Protein AF-A0A5C8LJX2-F1 (afdb_monomer_lite)

Structure (mmCIF, N/CA/C/O backbone):
data_AF-A0A5C8LJX2-F1
#
_entry.id   AF-A0A5C8LJX2-F1
#
loop_
_atom_site.group_PDB
_atom_site.id
_atom_site.type_symbol
_atom_site.label_atom_id
_atom_site.label_alt_id
_atom_site.label_comp_id
_atom_site.label_asym_id
_atom_site.label_entity_id
_atom_site.label_seq_id
_atom_site.pdbx_PDB_ins_code
_atom_site.Cartn_x
_atom_site.Cartn_y
_atom_site.Cartn_z
_atom_site.occupancy
_atom_site.B_iso_or_equiv
_atom_site.auth_seq_id
_atom_site.auth_comp_id
_atom_site.auth_asym_id
_atom_site.auth_atom_id
_atom_site.pdbx_PDB_model_num
ATOM 1 N N . MET A 1 1 ? -39.043 -35.464 6.281 1.00 43.41 1 MET A N 1
ATOM 2 C CA . MET A 1 1 ? -37.587 -35.560 6.505 1.00 43.41 1 MET A CA 1
ATOM 3 C C . MET A 1 1 ? -37.072 -34.162 6.785 1.00 43.41 1 MET A C 1
ATOM 5 O O . MET A 1 1 ? -37.193 -33.304 5.923 1.00 43.41 1 MET A O 1
ATOM 9 N N . LYS A 1 2 ? -36.644 -33.910 8.026 1.00 38.06 2 LYS A N 1
ATOM 10 C CA . LYS A 1 2 ? -35.976 -32.671 8.433 1.00 38.06 2 LYS A CA 1
ATOM 11 C C . LYS A 1 2 ? -34.498 -32.841 8.086 1.00 38.06 2 LYS A C 1
ATOM 13 O O . LYS A 1 2 ? -33.868 -33.712 8.671 1.00 38.06 2 LYS A O 1
ATOM 18 N N . ASN A 1 3 ? -33.984 -32.052 7.150 1.00 35.69 3 ASN A N 1
ATOM 19 C CA . ASN A 1 3 ? -32.544 -31.884 6.985 1.00 35.69 3 ASN A CA 1
ATOM 20 C C . ASN A 1 3 ? -32.163 -30.598 7.708 1.00 35.69 3 ASN A C 1
ATOM 22 O O . ASN A 1 3 ? -32.270 -29.503 7.162 1.00 35.69 3 ASN A O 1
ATOM 26 N N . THR A 1 4 ? -31.797 -30.753 8.974 1.00 37.62 4 THR A N 1
ATOM 27 C CA . THR A 1 4 ? -31.031 -29.762 9.719 1.00 37.62 4 THR A CA 1
ATOM 28 C C . THR A 1 4 ? -29.612 -29.838 9.170 1.00 37.62 4 THR A C 1
ATOM 30 O O . THR A 1 4 ? -28.923 -30.831 9.377 1.00 37.62 4 THR A O 1
ATOM 33 N N . VAL A 1 5 ? -29.210 -28.834 8.395 1.00 41.97 5 VAL A N 1
ATOM 34 C CA . VAL A 1 5 ? -27.795 -28.597 8.116 1.00 41.97 5 VAL A CA 1
ATOM 35 C C . VAL A 1 5 ? -27.265 -27.903 9.363 1.00 41.97 5 VAL A C 1
ATOM 37 O O . VAL A 1 5 ? -27.574 -26.736 9.603 1.00 41.97 5 VAL A O 1
ATOM 40 N N . GLU A 1 6 ? -26.574 -28.666 10.205 1.00 39.50 6 GLU A N 1
ATOM 41 C CA . GLU A 1 6 ? -25.723 -28.125 11.259 1.00 39.50 6 GLU A CA 1
ATOM 42 C C . GLU A 1 6 ? -24.642 -27.302 10.562 1.00 39.50 6 GLU A C 1
ATOM 44 O O . GLU A 1 6 ? -23.756 -27.823 9.889 1.00 39.50 6 GLU A O 1
ATOM 49 N N . ASN A 1 7 ? -24.816 -25.986 10.615 1.00 39.66 7 ASN A N 1
ATOM 50 C CA . ASN A 1 7 ? -23.797 -25.045 10.209 1.00 39.66 7 ASN A CA 1
ATOM 51 C C . ASN A 1 7 ? -22.791 -25.037 11.362 1.00 39.66 7 ASN A C 1
ATOM 53 O O . ASN A 1 7 ? -23.068 -24.432 12.400 1.00 39.66 7 ASN A O 1
ATOM 57 N N . ASP A 1 8 ? -21.696 -25.784 11.206 1.00 37.84 8 ASP A N 1
ATOM 58 C CA . ASP A 1 8 ? -20.541 -25.759 12.103 1.00 37.84 8 ASP A CA 1
ATOM 59 C C . ASP A 1 8 ? -19.994 -24.330 12.130 1.00 37.84 8 ASP A C 1
ATOM 61 O O . ASP A 1 8 ? -19.171 -23.908 11.316 1.00 37.84 8 ASP A O 1
ATOM 65 N N . GLY A 1 9 ? -20.528 -23.548 13.064 1.00 39.25 9 GLY A N 1
ATOM 66 C CA . GLY A 1 9 ? -19.961 -22.281 13.457 1.00 39.25 9 GLY A CA 1
ATOM 67 C C . GLY A 1 9 ? -18.606 -22.574 14.071 1.00 39.25 9 GLY A C 1
ATOM 68 O O . GLY A 1 9 ? -18.526 -22.983 15.228 1.00 39.25 9 GLY A O 1
ATOM 69 N N . TYR A 1 10 ? -17.543 -22.338 13.307 1.00 34.84 10 TYR A N 1
ATOM 70 C CA . TYR A 1 10 ? -16.248 -22.021 13.885 1.00 34.84 10 TYR A CA 1
ATOM 71 C C . TYR A 1 10 ? -16.437 -20.751 14.716 1.00 34.84 10 TYR A C 1
ATOM 73 O O . TYR A 1 10 ? -16.289 -19.632 14.233 1.00 34.84 10 TYR A O 1
ATOM 81 N N . VAL A 1 11 ? -16.832 -20.930 15.974 1.00 41.94 11 VAL A N 1
ATOM 82 C CA . VAL A 1 11 ? -16.676 -19.913 17.002 1.00 41.94 11 VAL A CA 1
ATOM 83 C C . VAL A 1 11 ? -15.179 -19.881 17.265 1.00 41.94 11 VAL A C 1
ATOM 85 O O . VAL A 1 11 ? -14.668 -20.603 18.116 1.00 41.94 11 VAL A O 1
ATOM 88 N N . THR A 1 12 ? -14.449 -19.116 16.459 1.00 54.31 12 THR A N 1
ATOM 89 C CA . THR A 1 12 ? -13.116 -18.676 16.853 1.00 54.31 12 THR A CA 1
ATOM 90 C C . THR A 1 12 ? -13.300 -17.928 18.161 1.00 54.31 12 THR A C 1
ATOM 92 O O . THR A 1 12 ? -14.034 -16.936 18.199 1.00 54.31 12 THR A O 1
ATOM 95 N N . GLU A 1 13 ? -12.723 -18.453 19.242 1.00 63.69 13 GLU A N 1
ATOM 96 C CA . GLU A 1 13 ? -12.721 -17.762 20.525 1.00 63.69 13 GLU A CA 1
ATOM 97 C C . GLU A 1 13 ? -12.220 -16.325 20.308 1.00 63.69 13 GLU A C 1
ATOM 99 O O . GLU A 1 13 ? -11.267 -16.117 19.548 1.00 63.69 13 GLU A O 1
ATOM 104 N N . PRO A 1 14 ? -12.888 -15.316 20.894 1.00 75.38 14 PRO A N 1
ATOM 105 C CA . PRO A 1 14 ? -12.452 -13.938 20.747 1.00 75.38 14 PRO A CA 1
ATOM 106 C C . PRO A 1 14 ? -11.034 -13.803 21.306 1.00 75.38 14 PRO A C 1
ATOM 108 O O . PRO A 1 14 ? -10.773 -14.237 22.429 1.00 75.38 14 PRO A O 1
ATOM 111 N N . MET A 1 15 ? -10.135 -13.198 20.523 1.00 84.19 15 MET A N 1
ATOM 112 C CA . MET A 1 15 ? -8.753 -12.959 20.945 1.00 84.19 15 MET A CA 1
ATOM 113 C C . MET A 1 15 ? -8.719 -12.229 22.290 1.00 84.19 15 MET A C 1
ATOM 115 O O . MET A 1 15 ? -9.439 -11.246 22.495 1.00 84.19 15 MET A O 1
ATOM 119 N N . ASN A 1 16 ? -7.859 -12.688 23.197 1.00 87.56 16 ASN A N 1
ATOM 120 C CA . ASN A 1 16 ? -7.591 -11.989 24.450 1.00 87.56 16 ASN A CA 1
ATOM 121 C C . ASN A 1 16 ? -6.659 -10.781 24.228 1.00 87.56 16 ASN A C 1
ATOM 123 O O . ASN A 1 16 ? -6.060 -10.618 23.164 1.00 87.56 16 ASN A O 1
ATOM 127 N N . SER A 1 17 ? -6.506 -9.920 25.239 1.00 86.06 17 SER A N 1
ATOM 128 C CA . SER A 1 17 ? -5.712 -8.685 25.122 1.00 86.06 17 SER A CA 1
ATOM 129 C C . SER A 1 17 ? -4.243 -8.931 24.751 1.00 86.06 17 SER A C 1
ATOM 131 O O . SER A 1 17 ? -3.653 -8.152 24.000 1.00 86.06 17 SER A O 1
ATOM 133 N N . GLY A 1 18 ? -3.649 -10.037 25.212 1.00 89.75 18 GLY A N 1
ATOM 134 C CA . GLY A 1 18 ? -2.286 -10.427 24.852 1.00 89.75 18 GLY A CA 1
ATOM 135 C C . GLY A 1 18 ? -2.152 -10.849 23.387 1.00 89.75 18 GLY A C 1
ATOM 136 O O . GLY A 1 18 ? -1.165 -10.503 22.737 1.00 89.75 18 GLY A O 1
ATOM 137 N N . GLU A 1 19 ? -3.146 -11.557 22.855 1.00 92.06 19 GLU A N 1
ATOM 138 C CA . GLU A 1 19 ? -3.205 -11.963 21.444 1.00 92.06 19 GLU A CA 1
ATOM 139 C C . GLU A 1 19 ? -3.416 -10.756 20.528 1.00 92.06 19 GLU A C 1
ATOM 141 O O . GLU A 1 19 ? -2.682 -10.598 19.551 1.00 92.06 19 GLU A O 1
ATOM 146 N N . TRP A 1 20 ? -4.325 -9.846 20.894 1.00 92.50 20 TRP A N 1
ATOM 147 C CA . TRP A 1 20 ? -4.530 -8.591 20.169 1.00 92.50 20 TRP A CA 1
ATOM 148 C C . TRP A 1 20 ? -3.273 -7.728 20.131 1.00 92.50 20 TRP A C 1
ATOM 150 O O . TRP A 1 20 ? -2.908 -7.214 19.073 1.00 92.50 20 TRP A O 1
ATOM 160 N N . LEU A 1 21 ? -2.570 -7.608 21.260 1.00 91.88 21 LEU A N 1
ATOM 161 C CA . LEU A 1 21 ? -1.312 -6.874 21.318 1.00 91.88 21 LEU A CA 1
ATOM 162 C C . LEU A 1 21 ? -0.265 -7.479 20.374 1.00 91.88 21 LEU A C 1
ATOM 164 O O . LEU A 1 21 ? 0.432 -6.746 19.676 1.00 91.88 21 LEU A O 1
ATOM 168 N N . GLN A 1 22 ? -0.131 -8.806 20.327 1.00 93.56 22 GLN A N 1
ATOM 169 C CA . GLN A 1 22 ? 0.802 -9.459 19.402 1.00 93.56 22 GLN A CA 1
ATOM 170 C C . GLN A 1 22 ? 0.402 -9.250 17.939 1.00 93.56 22 GLN A C 1
ATOM 172 O O . GLN A 1 22 ? 1.269 -8.990 17.103 1.00 93.56 22 GLN A O 1
ATOM 177 N N . PHE A 1 23 ? -0.894 -9.334 17.642 1.00 93.56 23 PHE A N 1
ATOM 178 C CA . PHE A 1 23 ? -1.439 -9.148 16.304 1.00 93.56 23 PHE A CA 1
ATOM 179 C C . PHE A 1 23 ? -1.214 -7.724 15.778 1.00 93.56 23 PHE A C 1
ATOM 181 O O . PHE A 1 23 ? -0.631 -7.558 14.708 1.00 93.56 23 PHE A O 1
ATOM 188 N N . VAL A 1 24 ? -1.576 -6.692 16.548 1.00 93.19 24 VAL A N 1
ATOM 189 C CA . VAL A 1 24 ? -1.376 -5.292 16.133 1.00 93.19 24 VAL A CA 1
ATOM 190 C C . VAL A 1 24 ? 0.111 -4.960 16.006 1.00 93.19 24 VAL A C 1
ATOM 192 O O . VAL A 1 24 ? 0.516 -4.412 14.988 1.00 93.19 24 VAL A O 1
ATOM 195 N N . ASN A 1 25 ? 0.961 -5.405 16.941 1.00 93.81 25 ASN A N 1
ATOM 196 C CA . ASN A 1 25 ? 2.417 -5.229 16.820 1.00 93.81 25 ASN A CA 1
ATOM 197 C C . ASN A 1 25 ? 2.998 -5.879 15.555 1.00 93.81 25 ASN A C 1
ATOM 199 O O . ASN A 1 25 ? 4.014 -5.426 15.021 1.00 93.81 25 ASN A O 1
ATOM 203 N N . ARG A 1 26 ? 2.420 -6.999 15.108 1.00 94.44 26 ARG A N 1
ATOM 204 C CA . ARG A 1 26 ? 2.817 -7.637 13.853 1.00 94.44 26 ARG A CA 1
ATOM 205 C C . ARG A 1 26 ? 2.412 -6.766 12.665 1.00 94.44 26 ARG A C 1
ATOM 207 O O . ARG A 1 26 ? 3.270 -6.507 11.825 1.00 94.44 26 ARG A O 1
ATOM 214 N N . LEU A 1 27 ? 1.164 -6.299 12.621 1.00 93.31 27 LEU A N 1
ATOM 215 C CA . LEU A 1 27 ? 0.680 -5.422 11.551 1.00 93.31 27 LEU A CA 1
ATOM 216 C C . LEU A 1 27 ? 1.487 -4.128 11.460 1.00 93.31 27 LEU A C 1
ATOM 218 O O . LEU A 1 27 ? 1.915 -3.769 10.374 1.00 93.31 27 LEU A O 1
ATOM 222 N N . GLU A 1 28 ? 1.809 -3.487 12.583 1.00 93.12 28 GLU A N 1
ATOM 223 C CA . GLU A 1 28 ? 2.640 -2.276 12.592 1.00 93.12 28 GLU A CA 1
ATOM 224 C C . GLU A 1 28 ? 4.042 -2.509 12.012 1.00 93.12 28 GLU A C 1
ATOM 226 O O . GLU A 1 28 ? 4.582 -1.664 11.296 1.00 93.12 28 GLU A O 1
ATOM 231 N N . LYS A 1 29 ? 4.649 -3.669 12.293 1.00 93.88 29 LYS A N 1
ATOM 232 C CA . LYS A 1 29 ? 5.953 -4.030 11.719 1.00 93.88 29 LYS A CA 1
ATOM 233 C C . LYS A 1 29 ? 5.865 -4.280 10.220 1.00 93.88 29 LYS A C 1
ATOM 235 O O . LYS A 1 29 ? 6.750 -3.841 9.489 1.00 93.88 29 LYS A O 1
ATOM 240 N N . GLU A 1 30 ? 4.833 -4.992 9.776 1.00 93.19 30 GLU A N 1
ATOM 241 C CA . GLU A 1 30 ? 4.590 -5.236 8.353 1.00 93.19 30 GLU A CA 1
ATOM 242 C C . GLU A 1 30 ? 4.317 -3.923 7.612 1.00 93.19 30 GLU A C 1
ATOM 244 O O . GLU A 1 30 ? 4.958 -3.660 6.598 1.00 93.19 30 GLU A O 1
ATOM 249 N N . HIS A 1 31 ? 3.478 -3.054 8.175 1.00 93.50 31 HIS A N 1
ATOM 250 C CA . HIS A 1 31 ? 3.214 -1.708 7.679 1.00 93.50 31 HIS A CA 1
ATOM 251 C C . HIS A 1 31 ? 4.506 -0.902 7.524 1.00 93.50 31 HIS A C 1
ATOM 253 O O . HIS A 1 31 ? 4.795 -0.368 6.454 1.00 93.50 31 HIS A O 1
ATOM 259 N N . ALA A 1 32 ? 5.327 -0.831 8.578 1.00 92.00 32 ALA A N 1
ATOM 260 C CA . ALA A 1 32 ? 6.581 -0.083 8.550 1.00 92.00 32 ALA A CA 1
ATOM 261 C C . ALA A 1 32 ? 7.549 -0.620 7.485 1.00 92.00 32 ALA A C 1
ATOM 263 O O . ALA A 1 32 ? 8.195 0.161 6.782 1.00 92.00 32 ALA A O 1
ATOM 264 N N . PHE A 1 33 ? 7.629 -1.946 7.341 1.00 93.75 33 PHE A N 1
ATOM 265 C CA . PHE A 1 33 ? 8.432 -2.595 6.309 1.00 93.75 33 PHE A CA 1
ATOM 266 C C . PHE A 1 33 ? 7.923 -2.255 4.899 1.00 93.75 33 PHE A C 1
ATOM 268 O O . PHE A 1 33 ? 8.699 -1.787 4.064 1.00 93.75 33 PHE A O 1
ATOM 275 N N . LEU A 1 34 ? 6.619 -2.394 4.650 1.00 92.94 34 LEU A N 1
ATOM 276 C CA . LEU A 1 34 ? 6.000 -2.091 3.357 1.00 92.94 34 LEU A CA 1
ATOM 277 C C . LEU A 1 34 ? 6.114 -0.604 2.990 1.00 92.94 34 LEU A C 1
ATOM 279 O O . LEU A 1 34 ? 6.384 -0.265 1.836 1.00 92.94 34 LEU A O 1
ATOM 283 N N . ALA A 1 35 ? 5.958 0.299 3.959 1.00 90.94 35 ALA A N 1
ATOM 284 C CA . ALA A 1 35 ? 6.146 1.733 3.760 1.00 90.94 35 ALA A CA 1
ATOM 285 C C . ALA A 1 35 ? 7.611 2.075 3.435 1.00 90.94 35 ALA A C 1
ATOM 287 O O . ALA A 1 35 ? 7.888 2.940 2.596 1.00 90.94 35 ALA A O 1
ATOM 288 N N . GLN A 1 36 ? 8.567 1.377 4.057 1.00 92.62 36 GLN A N 1
ATOM 289 C CA . GLN A 1 36 ? 9.985 1.527 3.747 1.00 92.62 36 GLN A CA 1
ATOM 290 C C . GLN A 1 36 ? 10.304 1.056 2.321 1.00 92.62 36 GLN A C 1
ATOM 292 O O . GLN A 1 36 ? 10.990 1.778 1.594 1.00 92.62 36 GLN A O 1
ATOM 297 N N . GLU A 1 37 ? 9.807 -0.110 1.903 1.00 91.19 37 GLU A N 1
ATOM 298 C CA . GLU A 1 37 ? 9.983 -0.611 0.532 1.00 91.19 37 GLU A CA 1
ATOM 299 C C . GLU A 1 37 ? 9.338 0.318 -0.505 1.00 91.19 37 GLU A C 1
ATOM 301 O O . GLU A 1 37 ? 9.959 0.645 -1.519 1.00 91.19 37 GLU A O 1
ATOM 306 N N . LEU A 1 38 ? 8.145 0.848 -0.218 1.00 90.69 38 LEU A N 1
ATOM 307 C CA . LEU A 1 38 ? 7.490 1.855 -1.055 1.00 90.69 38 LEU A CA 1
ATOM 308 C C . LEU A 1 38 ? 8.379 3.090 -1.261 1.00 90.69 38 LEU A C 1
ATOM 310 O O . LEU A 1 38 ? 8.542 3.568 -2.387 1.00 90.69 38 LEU A O 1
ATOM 314 N N . ASN A 1 39 ? 8.995 3.590 -0.188 1.00 87.88 39 ASN A N 1
ATOM 315 C CA . ASN A 1 39 ? 9.902 4.734 -0.261 1.00 87.88 39 ASN A CA 1
ATOM 316 C C . ASN A 1 39 ? 11.184 4.415 -1.050 1.00 87.88 39 ASN A C 1
ATOM 318 O O . ASN A 1 39 ? 11.700 5.271 -1.776 1.00 87.88 39 ASN A O 1
ATOM 322 N N . GLN A 1 40 ? 11.689 3.182 -0.955 1.00 88.88 40 GLN A N 1
ATOM 323 C CA . GLN A 1 40 ? 12.810 2.730 -1.779 1.00 88.88 40 GLN A CA 1
ATOM 324 C C . GLN A 1 40 ? 12.434 2.748 -3.261 1.00 88.88 40 GLN A C 1
ATOM 326 O O . GLN A 1 40 ? 13.172 3.340 -4.048 1.00 88.88 40 GLN A O 1
ATOM 331 N N . PHE A 1 41 ? 11.267 2.214 -3.641 1.00 87.44 41 PHE A N 1
ATOM 332 C CA . PHE A 1 41 ? 10.799 2.274 -5.030 1.00 87.44 41 PHE A CA 1
ATOM 333 C C . PHE A 1 41 ? 10.665 3.701 -5.535 1.00 87.44 41 PHE A C 1
ATOM 335 O O . PHE A 1 41 ? 11.148 4.019 -6.622 1.00 87.44 41 PHE A O 1
ATOM 342 N N . TYR A 1 42 ? 10.053 4.577 -4.740 1.00 84.56 42 TYR A N 1
ATOM 343 C CA . TYR A 1 42 ? 9.897 5.976 -5.111 1.00 84.56 42 TYR A CA 1
ATOM 344 C C . TYR A 1 42 ? 11.258 6.655 -5.309 1.00 84.56 42 TYR A C 1
ATOM 346 O O . TYR A 1 42 ? 11.472 7.338 -6.309 1.00 84.56 42 TYR A O 1
ATOM 354 N N . THR A 1 43 ? 12.212 6.406 -4.410 1.00 84.38 43 THR A N 1
ATOM 355 C CA . THR A 1 43 ? 13.575 6.940 -4.523 1.00 84.38 43 THR A CA 1
ATOM 356 C C . THR A 1 43 ? 14.276 6.414 -5.776 1.00 84.38 43 THR A C 1
ATOM 358 O O . THR A 1 43 ? 14.837 7.211 -6.523 1.00 84.38 43 THR A O 1
ATOM 361 N N . THR A 1 44 ? 14.196 5.109 -6.058 1.00 83.12 44 THR A N 1
ATOM 362 C CA . THR A 1 44 ? 14.761 4.501 -7.275 1.00 83.12 44 THR A CA 1
ATOM 363 C C . THR A 1 44 ? 14.153 5.094 -8.544 1.00 83.12 44 THR A C 1
ATOM 365 O O . THR A 1 44 ? 14.874 5.385 -9.492 1.00 83.12 44 THR A O 1
ATOM 368 N N . LEU A 1 45 ? 12.841 5.334 -8.573 1.00 81.19 45 LEU A N 1
ATOM 369 C CA . LEU A 1 45 ? 12.189 5.987 -9.709 1.00 81.19 45 LEU A CA 1
ATOM 370 C C . LEU A 1 45 ? 12.659 7.430 -9.900 1.00 81.19 45 LEU A C 1
ATOM 372 O O . LEU A 1 45 ? 12.834 7.877 -11.034 1.00 81.19 45 LEU A O 1
ATOM 376 N N . GLN A 1 46 ? 12.856 8.166 -8.806 1.00 77.44 46 GLN A N 1
ATOM 377 C CA . GLN A 1 46 ? 13.274 9.565 -8.858 1.00 77.44 46 GLN A CA 1
ATOM 378 C C . GLN A 1 46 ? 14.737 9.727 -9.260 1.00 77.44 46 GLN A C 1
ATOM 380 O O . GLN A 1 46 ? 15.036 10.585 -10.087 1.00 77.44 46 GLN A O 1
ATOM 385 N N . THR A 1 47 ? 15.648 8.897 -8.746 1.00 73.00 47 THR A N 1
ATOM 386 C CA . THR A 1 47 ? 17.056 8.916 -9.183 1.00 73.00 47 THR A CA 1
ATOM 387 C C . THR A 1 47 ? 17.171 8.599 -10.664 1.00 73.00 47 THR A C 1
ATOM 389 O O . THR A 1 47 ? 17.963 9.207 -11.384 1.00 73.00 47 THR A O 1
ATOM 392 N N . ALA A 1 48 ? 16.333 7.685 -11.132 1.00 67.62 48 ALA A N 1
ATOM 393 C CA . ALA A 1 48 ? 16.356 7.242 -12.500 1.00 67.62 48 ALA A CA 1
ATOM 394 C C . ALA A 1 48 ? 15.666 8.270 -13.442 1.00 67.62 48 ALA A C 1
ATOM 396 O O . ALA A 1 48 ? 16.078 8.413 -14.591 1.00 67.62 48 ALA A O 1
ATOM 397 N N . ASN A 1 49 ? 14.664 9.040 -12.990 1.00 64.19 49 ASN A N 1
ATOM 398 C CA . ASN A 1 49 ? 14.044 10.133 -13.769 1.00 64.19 49 ASN A CA 1
ATOM 399 C C . ASN A 1 49 ? 14.798 11.478 -13.693 1.00 64.19 49 ASN A C 1
ATOM 401 O O . ASN A 1 49 ? 14.692 12.290 -14.611 1.00 64.19 49 ASN A O 1
ATOM 405 N N . GLY A 1 50 ? 15.510 11.743 -12.593 1.00 52.03 50 GLY A N 1
ATOM 406 C CA . GLY A 1 50 ? 16.139 13.032 -12.281 1.00 52.03 50 GLY A CA 1
ATOM 407 C C . GLY A 1 50 ? 17.507 13.254 -12.922 1.00 52.03 50 GLY A C 1
ATOM 408 O O . GLY A 1 50 ? 17.996 14.385 -12.959 1.00 52.03 50 GLY A O 1
ATOM 409 N N . ASN A 1 51 ? 18.119 12.210 -13.474 1.00 46.06 51 ASN A N 1
ATOM 410 C CA . ASN A 1 51 ? 19.350 12.367 -14.218 1.00 46.06 51 ASN A CA 1
ATOM 411 C C . ASN A 1 51 ? 19.054 12.702 -15.688 1.00 46.06 51 ASN A C 1
ATOM 413 O O . ASN A 1 51 ? 18.669 11.848 -16.482 1.00 46.06 51 ASN A O 1
ATOM 417 N N . ASN A 1 52 ? 19.421 13.919 -16.095 1.00 48.78 52 ASN A N 1
ATOM 418 C CA . ASN A 1 52 ? 19.813 14.254 -17.474 1.00 48.78 52 ASN A CA 1
ATOM 419 C C . ASN A 1 52 ? 21.052 13.443 -17.948 1.00 48.78 52 ASN A C 1
ATOM 421 O O . ASN A 1 52 ? 21.812 13.906 -18.798 1.00 48.78 52 ASN A O 1
ATOM 425 N N . SER A 1 53 ? 21.327 12.271 -17.365 1.00 43.62 53 SER A N 1
ATOM 426 C CA . SER A 1 53 ? 22.514 11.482 -17.656 1.00 43.62 53 SER A CA 1
ATOM 427 C C . SER A 1 53 ? 22.319 10.719 -18.948 1.00 43.62 53 SER A C 1
ATOM 429 O O . SER A 1 53 ? 21.310 10.052 -19.159 1.00 43.62 53 SER A O 1
ATOM 431 N N . GLN A 1 54 ? 23.358 10.777 -19.761 1.00 47.31 54 GLN A N 1
ATOM 432 C CA . GLN A 1 54 ? 23.575 10.120 -21.042 1.00 47.31 54 GLN A CA 1
ATOM 433 C C . GLN A 1 54 ? 23.601 8.573 -20.965 1.00 47.31 54 GLN A C 1
ATOM 435 O O . GLN A 1 54 ? 24.228 7.939 -21.805 1.00 47.31 54 GLN A O 1
ATOM 440 N N . ASP A 1 55 ? 22.941 7.967 -19.974 1.00 58.50 55 ASP A N 1
ATOM 441 C CA . ASP A 1 55 ? 22.935 6.527 -19.697 1.00 58.50 55 ASP A CA 1
ATOM 442 C C . ASP A 1 55 ? 21.496 5.980 -19.685 1.00 58.50 55 ASP A C 1
ATOM 444 O O . ASP A 1 55 ? 20.996 5.423 -18.708 1.00 58.50 55 ASP A O 1
ATOM 448 N N . GLU A 1 56 ? 20.784 6.209 -20.794 1.00 56.53 56 GLU A N 1
ATOM 449 C CA . GLU A 1 56 ? 19.399 5.755 -21.007 1.00 56.53 56 GLU A CA 1
ATOM 450 C C . GLU A 1 56 ? 19.261 4.222 -20.939 1.00 56.53 56 GLU A C 1
ATOM 452 O O . GLU A 1 56 ? 18.189 3.709 -20.609 1.00 56.53 56 GLU A O 1
ATOM 457 N N . ASN A 1 57 ? 20.354 3.490 -21.176 1.00 64.75 57 ASN A N 1
ATOM 458 C CA . ASN A 1 57 ? 20.400 2.034 -21.052 1.00 64.75 57 ASN A CA 1
ATOM 459 C C . ASN A 1 57 ? 20.275 1.569 -19.595 1.00 64.75 57 ASN A C 1
ATOM 461 O O . ASN A 1 57 ? 19.681 0.522 -19.343 1.00 64.75 57 ASN A O 1
ATOM 465 N N . GLY A 1 58 ? 20.741 2.371 -18.630 1.00 71.56 58 GLY A N 1
ATOM 466 C CA . GLY A 1 58 ? 20.683 2.017 -17.211 1.00 71.56 58 GLY A CA 1
ATOM 467 C C . GLY A 1 58 ? 19.255 1.781 -16.708 1.00 71.56 58 GLY A C 1
ATOM 468 O O . GLY A 1 58 ? 19.023 0.883 -15.905 1.00 71.56 58 GLY A O 1
ATOM 469 N N . TRP A 1 59 ? 18.273 2.522 -17.228 1.00 75.56 59 TRP A N 1
ATOM 470 C CA . TRP A 1 59 ? 16.859 2.344 -16.873 1.00 75.56 59 TRP A CA 1
ATOM 471 C C . TRP A 1 59 ? 16.263 1.064 -17.454 1.00 75.56 59 TRP A C 1
ATOM 473 O O . TRP A 1 59 ? 15.555 0.333 -16.761 1.00 75.56 59 TRP A O 1
ATOM 483 N N . ILE A 1 60 ? 16.556 0.791 -18.728 1.00 79.94 60 ILE A N 1
ATOM 484 C CA . ILE A 1 60 ? 16.097 -0.416 -19.424 1.00 79.94 60 ILE A CA 1
ATOM 485 C C . ILE A 1 60 ? 16.638 -1.660 -18.710 1.00 79.94 60 ILE A C 1
ATOM 487 O O . ILE A 1 60 ? 15.893 -2.614 -18.482 1.00 79.94 60 ILE A O 1
ATOM 491 N N . ASP A 1 61 ? 17.898 -1.622 -18.276 1.00 81.56 61 ASP A N 1
ATOM 492 C CA . ASP A 1 61 ? 18.527 -2.722 -17.543 1.00 81.56 61 ASP A CA 1
ATOM 493 C C . ASP A 1 61 ? 17.986 -2.881 -16.105 1.00 81.56 61 ASP A C 1
ATOM 495 O O . ASP A 1 61 ? 18.018 -3.981 -15.548 1.00 81.56 61 ASP A O 1
ATOM 499 N N . MET A 1 62 ? 17.423 -1.823 -15.507 1.00 82.38 62 MET A N 1
ATOM 500 C CA . MET A 1 62 ? 16.797 -1.869 -14.177 1.00 82.38 62 MET A CA 1
ATOM 501 C C . MET A 1 62 ? 15.370 -2.434 -14.181 1.00 82.38 62 MET A C 1
ATOM 503 O O . MET A 1 62 ? 14.928 -2.959 -13.154 1.00 82.38 62 MET A O 1
ATOM 507 N N . ILE A 1 63 ? 14.651 -2.381 -15.309 1.00 84.56 63 ILE A N 1
ATOM 508 C CA . ILE A 1 63 ? 13.244 -2.814 -15.405 1.00 84.56 63 ILE A CA 1
ATOM 509 C C . ILE A 1 63 ? 13.015 -4.246 -14.887 1.00 84.56 63 ILE A C 1
ATOM 511 O O . ILE A 1 63 ? 12.127 -4.427 -14.049 1.00 84.56 63 ILE A O 1
ATOM 515 N N . PRO A 1 64 ? 13.790 -5.274 -15.294 1.00 85.00 64 PRO A N 1
ATOM 516 C CA . PRO A 1 64 ? 13.562 -6.639 -14.819 1.00 85.00 64 PRO A CA 1
ATOM 517 C C . PRO A 1 64 ? 13.771 -6.790 -13.308 1.00 85.00 64 PRO A C 1
ATOM 519 O O . PRO A 1 64 ? 13.074 -7.566 -12.651 1.00 85.00 64 PRO A O 1
ATOM 522 N N . ALA A 1 65 ? 14.731 -6.055 -12.739 1.00 85.88 65 ALA A N 1
ATOM 523 C CA . ALA A 1 65 ? 14.963 -6.050 -11.300 1.00 85.88 65 ALA A CA 1
ATOM 524 C C . ALA A 1 65 ? 13.789 -5.393 -10.565 1.00 85.88 65 ALA A C 1
ATOM 526 O O . ALA A 1 65 ? 13.243 -5.994 -9.641 1.00 85.88 65 ALA A O 1
ATOM 527 N N . LEU A 1 66 ? 13.350 -4.223 -11.033 1.00 87.56 66 LEU A N 1
ATOM 528 C CA . LEU A 1 66 ? 12.234 -3.486 -10.450 1.00 87.56 66 LEU A CA 1
ATOM 529 C C . LEU A 1 66 ? 10.923 -4.275 -10.532 1.00 87.56 66 LEU A C 1
ATOM 531 O O . LEU A 1 66 ? 10.201 -4.363 -9.545 1.00 87.56 66 LEU A O 1
ATOM 535 N N . ARG A 1 67 ? 10.657 -4.945 -11.658 1.00 89.62 67 ARG A N 1
ATOM 536 C CA . ARG A 1 67 ? 9.500 -5.837 -11.822 1.00 89.62 67 ARG A CA 1
ATOM 537 C C . ARG A 1 67 ? 9.467 -6.942 -10.768 1.00 89.62 67 ARG A C 1
ATOM 539 O O . ARG A 1 67 ? 8.417 -7.186 -10.183 1.00 89.62 67 ARG A O 1
ATOM 546 N N . ARG A 1 68 ? 10.597 -7.614 -10.517 1.00 89.62 68 ARG A N 1
ATOM 547 C CA . ARG A 1 68 ? 10.668 -8.676 -9.496 1.00 89.62 68 ARG A CA 1
ATOM 548 C C . ARG A 1 68 ? 10.366 -8.144 -8.102 1.00 89.62 68 ARG A C 1
ATOM 550 O O . ARG A 1 68 ? 9.647 -8.802 -7.358 1.00 89.62 68 ARG A O 1
ATOM 557 N N . LEU A 1 69 ? 10.894 -6.968 -7.773 1.00 89.88 69 LEU A N 1
ATOM 558 C CA . LEU A 1 69 ? 10.638 -6.343 -6.482 1.00 89.88 69 LEU A CA 1
ATOM 559 C C . LEU A 1 69 ? 9.163 -5.951 -6.337 1.00 89.88 69 L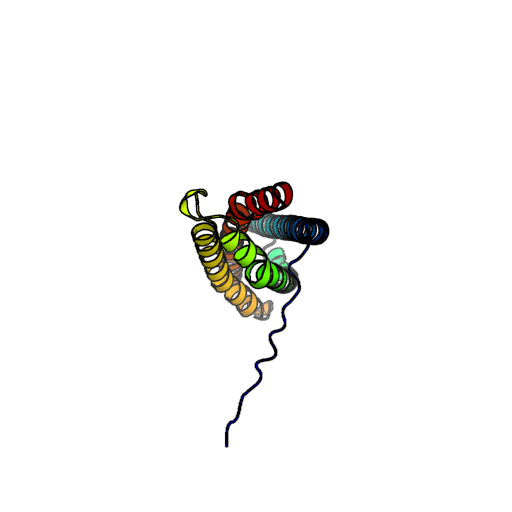EU A C 1
ATOM 561 O O . LEU A 1 69 ? 8.551 -6.291 -5.335 1.00 89.88 69 LEU A O 1
ATOM 565 N N . VAL A 1 70 ? 8.567 -5.332 -7.362 1.00 91.00 70 VAL A N 1
ATOM 566 C CA . VAL A 1 70 ? 7.139 -4.970 -7.358 1.00 91.00 70 VAL A CA 1
ATOM 567 C C . VAL A 1 70 ? 6.251 -6.208 -7.233 1.00 91.00 70 VAL A C 1
ATOM 569 O O . VAL A 1 70 ? 5.298 -6.186 -6.465 1.00 91.00 70 VAL A O 1
ATOM 572 N N . LEU A 1 71 ? 6.573 -7.311 -7.916 1.00 91.31 71 LEU A N 1
ATOM 573 C CA . LEU A 1 71 ? 5.840 -8.573 -7.768 1.00 91.31 71 LEU A CA 1
ATOM 574 C C . LEU A 1 71 ? 5.880 -9.097 -6.326 1.00 91.31 71 LEU A C 1
ATOM 576 O O . LEU A 1 71 ? 4.832 -9.409 -5.763 1.00 91.31 71 LEU A O 1
ATOM 580 N N . GLY A 1 72 ? 7.071 -9.163 -5.721 1.00 91.25 72 GLY A N 1
ATOM 581 C CA . GLY A 1 72 ? 7.224 -9.592 -4.326 1.00 91.25 72 GLY A CA 1
ATOM 582 C C . GLY A 1 72 ? 6.454 -8.692 -3.360 1.00 91.25 72 GLY A C 1
ATOM 583 O O . GLY A 1 72 ? 5.685 -9.181 -2.535 1.00 91.25 72 GLY A O 1
ATOM 584 N N . TYR A 1 73 ? 6.577 -7.383 -3.554 1.00 91.75 73 TYR A N 1
ATOM 585 C CA . TYR A 1 73 ? 5.880 -6.374 -2.773 1.00 91.75 73 TYR A CA 1
ATOM 586 C C . TYR A 1 73 ? 4.352 -6.499 -2.875 1.00 91.75 73 TYR A C 1
ATOM 588 O O . TYR A 1 73 ? 3.661 -6.500 -1.861 1.00 91.75 73 TYR A O 1
ATOM 596 N N . THR A 1 74 ? 3.799 -6.686 -4.082 1.00 90.38 74 THR A N 1
ATOM 597 C CA . THR A 1 74 ? 2.343 -6.857 -4.264 1.00 90.38 74 THR A CA 1
ATOM 598 C C . THR A 1 74 ? 1.796 -8.106 -3.575 1.00 90.38 74 THR A C 1
ATOM 600 O O . THR A 1 74 ? 0.658 -8.092 -3.110 1.00 90.38 74 THR A O 1
ATOM 603 N N . LEU A 1 75 ? 2.598 -9.171 -3.472 1.00 90.94 75 LEU A N 1
ATOM 604 C CA . LEU A 1 75 ? 2.219 -10.378 -2.742 1.00 90.94 75 LEU A CA 1
ATOM 605 C C . LEU A 1 75 ? 2.172 -10.127 -1.229 1.00 90.94 75 LEU A C 1
ATOM 607 O O . LEU A 1 75 ? 1.196 -10.501 -0.583 1.00 90.94 75 LEU A O 1
ATOM 611 N N . GLN A 1 76 ? 3.204 -9.486 -0.674 1.00 92.38 76 GLN A N 1
ATOM 612 C CA . GLN A 1 76 ? 3.269 -9.152 0.754 1.00 92.38 76 GLN A CA 1
ATOM 613 C C . GLN A 1 76 ? 2.162 -8.174 1.152 1.00 92.38 76 GLN A C 1
ATOM 615 O O . GLN A 1 76 ? 1.489 -8.384 2.157 1.00 92.38 76 GLN A O 1
ATOM 620 N N . LEU A 1 77 ? 1.918 -7.158 0.322 1.00 91.62 77 LEU A N 1
ATOM 621 C CA . LEU A 1 77 ? 0.815 -6.225 0.508 1.00 91.62 77 LEU A CA 1
ATOM 622 C C . LEU A 1 77 ? -0.534 -6.955 0.534 1.00 91.62 77 LEU A C 1
ATOM 624 O O . LEU A 1 77 ? -1.344 -6.693 1.409 1.00 91.62 77 LEU A O 1
ATOM 628 N N . GLY A 1 78 ? -0.768 -7.912 -0.370 1.00 90.94 78 GLY A N 1
ATOM 629 C CA . GLY A 1 78 ? -2.005 -8.699 -0.363 1.00 90.94 78 GLY A CA 1
ATOM 630 C C . GLY A 1 78 ? -2.238 -9.457 0.950 1.00 90.94 78 GLY A C 1
ATOM 631 O O . GLY A 1 78 ? -3.359 -9.481 1.445 1.00 90.94 78 GLY A O 1
ATOM 632 N N . GLN A 1 79 ? -1.182 -10.028 1.537 1.00 91.81 79 GLN A N 1
ATOM 633 C CA . GLN A 1 79 ? -1.262 -10.735 2.824 1.00 91.81 79 GLN A CA 1
ATOM 634 C C . GLN A 1 79 ? -1.543 -9.788 3.994 1.00 91.81 79 GLN A C 1
ATOM 636 O O . GLN A 1 79 ? -2.311 -10.130 4.890 1.00 91.81 79 GLN A O 1
ATOM 641 N N . HIS A 1 80 ? -0.925 -8.607 3.983 1.00 93.62 80 HIS A N 1
ATOM 642 C CA . HIS A 1 80 ? -1.153 -7.569 4.985 1.00 93.62 80 HIS A CA 1
ATOM 643 C C . HIS A 1 80 ? -2.627 -7.138 5.007 1.00 93.62 80 HIS A C 1
ATOM 645 O O . HIS A 1 80 ? -3.286 -7.200 6.044 1.00 93.62 80 HIS A O 1
ATOM 651 N N . LEU A 1 81 ? -3.169 -6.839 3.825 1.00 91.81 81 LEU A N 1
ATOM 652 C CA . LEU A 1 81 ? -4.560 -6.426 3.641 1.00 91.81 81 LEU A CA 1
ATOM 653 C C . LEU A 1 81 ? -5.557 -7.499 4.055 1.00 91.81 81 LEU A C 1
ATOM 655 O O . LEU A 1 81 ? -6.571 -7.191 4.669 1.00 91.81 81 LEU A O 1
ATOM 659 N N . GLU A 1 82 ? -5.265 -8.763 3.754 1.00 92.75 82 GLU A N 1
ATOM 660 C CA . GLU A 1 82 ? -6.135 -9.868 4.145 1.00 92.75 82 GLU A CA 1
ATOM 661 C C . GLU A 1 82 ? -6.321 -9.924 5.670 1.00 92.75 82 GLU A C 1
ATOM 663 O O . GLU A 1 82 ? -7.434 -10.121 6.159 1.00 92.75 82 GLU A O 1
ATOM 668 N N . MET A 1 83 ? -5.250 -9.689 6.434 1.00 93.38 83 MET A N 1
ATOM 669 C CA . MET A 1 83 ? -5.331 -9.640 7.895 1.00 93.38 83 MET A CA 1
ATOM 670 C C . MET A 1 83 ? -6.099 -8.416 8.392 1.00 93.38 83 MET A C 1
ATOM 672 O O . MET A 1 83 ? -6.861 -8.520 9.357 1.00 93.38 83 MET A O 1
ATOM 676 N N . GLU A 1 84 ? -5.932 -7.265 7.747 1.00 93.38 84 GLU A N 1
ATOM 677 C CA . GLU A 1 84 ? -6.712 -6.078 8.083 1.00 93.38 84 GLU A CA 1
ATOM 678 C C . GLU A 1 84 ? -8.212 -6.294 7.831 1.00 93.38 84 GLU A C 1
ATOM 680 O O . GLU A 1 84 ? -9.029 -6.075 8.726 1.00 93.38 84 GLU A O 1
ATOM 685 N N . GLU A 1 85 ? -8.576 -6.774 6.640 1.00 91.81 85 GLU A N 1
ATOM 686 C CA . GLU A 1 85 ? -9.961 -6.944 6.192 1.00 91.81 85 GLU A CA 1
ATOM 687 C C . GLU A 1 85 ? -10.709 -8.039 6.955 1.00 91.81 85 GLU A C 1
ATOM 689 O O . GLU A 1 85 ? -11.887 -7.874 7.274 1.00 91.81 85 GLU A O 1
ATOM 694 N N . GLN A 1 86 ? -10.051 -9.162 7.251 1.00 93.12 86 GLN A N 1
ATOM 695 C CA . GLN A 1 86 ? -10.715 -10.310 7.874 1.00 93.12 86 GLN A CA 1
ATOM 696 C C . GLN A 1 86 ? -10.748 -10.233 9.402 1.00 93.12 86 GLN A C 1
ATOM 698 O O . GLN A 1 86 ? -11.618 -10.848 10.020 1.00 93.12 86 GLN A O 1
ATOM 703 N N . ILE A 1 87 ? -9.804 -9.515 10.018 1.00 93.19 87 ILE A N 1
ATOM 704 C CA . ILE A 1 87 ? -9.596 -9.561 11.470 1.00 93.19 87 ILE A CA 1
ATOM 705 C C . ILE A 1 87 ? -9.674 -8.167 12.082 1.00 93.19 87 ILE A C 1
ATOM 707 O O . ILE A 1 87 ? -10.521 -7.928 12.947 1.00 93.19 87 ILE A O 1
ATOM 711 N N . LEU A 1 88 ? -8.800 -7.248 11.658 1.00 93.00 88 LEU A N 1
ATOM 712 C CA . LEU A 1 88 ? -8.642 -5.968 12.347 1.00 93.00 88 LEU A CA 1
ATOM 713 C C . LEU A 1 88 ? -9.875 -5.076 12.194 1.00 93.00 88 LEU A C 1
ATOM 715 O O . LEU A 1 88 ? -10.469 -4.659 13.188 1.00 93.00 88 LEU A O 1
ATOM 719 N N . LEU A 1 89 ? -10.260 -4.784 10.951 1.00 92.44 89 LEU A N 1
ATOM 720 C CA . LEU A 1 89 ? -11.337 -3.849 10.641 1.00 92.44 89 LEU A CA 1
ATOM 721 C C . LEU A 1 89 ? -12.684 -4.316 11.217 1.00 92.44 89 LEU A C 1
ATOM 723 O O . LEU A 1 89 ? -13.334 -3.500 11.872 1.00 92.44 89 LEU A O 1
ATOM 727 N N . PRO A 1 90 ? -13.092 -5.599 11.099 1.00 91.19 90 PRO A N 1
ATOM 728 C CA . PRO A 1 90 ? -14.323 -6.075 11.730 1.00 91.19 90 PRO A CA 1
ATOM 729 C C . PRO A 1 90 ? -14.323 -5.918 13.255 1.00 91.19 90 PRO A C 1
ATOM 731 O O . PRO A 1 90 ? -15.319 -5.477 13.831 1.00 91.19 90 PRO A O 1
ATOM 734 N N . ALA A 1 91 ? -13.212 -6.241 13.926 1.00 90.62 91 ALA A N 1
ATOM 735 C CA . ALA A 1 91 ? -13.113 -6.089 15.376 1.00 90.62 91 ALA A CA 1
ATOM 736 C C . ALA A 1 91 ? -13.201 -4.617 15.800 1.00 90.62 91 ALA A C 1
ATOM 738 O O . ALA A 1 91 ? -13.914 -4.274 16.746 1.00 90.62 91 ALA A O 1
ATOM 739 N N . MET A 1 92 ? -12.536 -3.735 15.055 1.00 89.75 92 MET A N 1
ATOM 740 C CA . MET A 1 92 ? -12.589 -2.299 15.292 1.00 89.75 92 MET A CA 1
ATOM 741 C C . MET A 1 92 ? -13.976 -1.708 15.035 1.00 89.75 92 MET A C 1
ATOM 743 O O . MET A 1 92 ? -14.403 -0.848 15.797 1.00 89.75 92 MET A O 1
ATOM 747 N N . GLU A 1 93 ? -14.710 -2.155 14.015 1.00 88.38 93 GLU A N 1
ATOM 748 C CA . GLU A 1 93 ? -16.084 -1.696 13.763 1.00 88.38 93 GLU A CA 1
ATOM 749 C C . GLU A 1 93 ? -17.051 -2.093 14.890 1.00 88.38 93 GLU A C 1
ATOM 751 O O . GLU A 1 93 ? -17.970 -1.337 15.211 1.00 88.38 93 GLU A O 1
ATOM 756 N N . LEU A 1 94 ? -16.835 -3.250 15.525 1.00 86.69 94 LEU A N 1
ATOM 757 C CA . LEU A 1 94 ? -17.617 -3.682 16.689 1.00 86.69 94 LEU A CA 1
ATOM 758 C C . LEU A 1 94 ? -17.298 -2.860 17.944 1.00 86.69 94 LEU A C 1
ATOM 760 O O . LEU A 1 94 ? -18.195 -2.578 18.743 1.00 86.69 94 LEU A O 1
ATOM 764 N N . TYR A 1 95 ? -16.033 -2.483 18.124 1.00 86.56 95 TYR A N 1
ATOM 765 C CA . TYR A 1 95 ? -15.565 -1.735 19.288 1.00 86.56 95 TYR A CA 1
ATOM 766 C C . TYR A 1 95 ? -15.837 -0.221 19.167 1.00 86.56 95 TYR A C 1
ATOM 768 O O . TYR A 1 95 ? -16.443 0.392 20.053 1.00 86.56 95 TYR A O 1
ATOM 776 N N . CYS A 1 96 ? -15.444 0.396 18.051 1.00 82.50 96 CYS A N 1
ATOM 777 C CA . CYS A 1 96 ? -15.617 1.819 17.782 1.00 82.50 96 CYS A CA 1
ATOM 778 C C . CYS A 1 96 ? -17.033 2.105 17.270 1.00 82.50 96 CYS A C 1
ATOM 780 O O . CYS A 1 96 ? -17.319 2.031 16.073 1.00 82.50 96 CYS A O 1
ATOM 782 N N . LYS A 1 97 ? -17.932 2.518 18.167 1.00 75.69 97 LYS A N 1
ATOM 783 C CA . LYS A 1 97 ? -19.237 3.048 17.745 1.00 75.69 97 LYS A CA 1
ATOM 784 C C . LYS A 1 97 ? -19.032 4.286 16.871 1.00 75.69 97 LYS A C 1
ATOM 786 O O . LYS A 1 97 ? -18.417 5.253 17.314 1.00 75.69 97 LYS A O 1
ATOM 791 N N . ALA A 1 98 ? -19.621 4.284 15.673 1.00 65.25 98 ALA A N 1
ATOM 792 C CA . ALA A 1 98 ? -19.464 5.344 14.669 1.00 65.25 98 ALA A CA 1
ATOM 793 C C . ALA A 1 98 ? -19.758 6.770 15.184 1.00 65.25 98 ALA A C 1
ATOM 795 O O . ALA A 1 98 ? -19.226 7.737 14.653 1.00 65.25 98 ALA A O 1
ATOM 796 N N . GLU A 1 99 ? -20.578 6.905 16.228 1.00 65.62 99 GLU A N 1
ATOM 797 C CA . GLU A 1 99 ? -20.944 8.179 16.863 1.00 65.62 99 GLU A CA 1
ATOM 798 C C . GLU A 1 99 ? -19.820 8.789 17.725 1.00 65.62 99 GLU A C 1
ATOM 800 O O . GLU A 1 99 ? -19.848 9.982 18.018 1.00 65.62 99 GLU A O 1
ATOM 805 N N . HIS A 1 100 ? -18.824 7.993 18.126 1.00 69.06 100 HIS A N 1
ATOM 806 C CA . HIS A 1 100 ? -17.754 8.397 19.048 1.00 69.06 100 HIS A CA 1
ATOM 807 C C . HIS A 1 100 ? -16.376 8.479 18.385 1.00 69.06 100 HIS A C 1
ATOM 809 O O . HIS A 1 100 ? -15.376 8.729 19.058 1.00 69.06 100 HIS A O 1
ATOM 815 N N . THR A 1 101 ? -16.305 8.265 17.073 1.00 72.81 101 THR A N 1
ATOM 816 C CA . THR A 1 101 ? -15.041 8.112 16.357 1.00 72.81 101 THR A CA 1
ATOM 817 C C . THR A 1 101 ? -15.100 8.876 15.042 1.00 72.81 101 THR A C 1
ATOM 819 O O . THR A 1 101 ? -15.963 8.612 14.205 1.00 72.81 101 THR A O 1
ATOM 822 N N . TYR A 1 102 ? -14.197 9.845 14.863 1.00 79.25 102 TYR A N 1
ATOM 823 C CA . TYR A 1 102 ? -14.130 10.672 13.660 1.00 79.25 102 TYR A CA 1
ATOM 824 C C . TYR A 1 102 ? -12.703 10.708 13.082 1.00 79.25 102 TYR A C 1
ATOM 826 O O . TYR A 1 102 ? -11.794 11.177 13.772 1.00 79.25 102 TYR A O 1
ATOM 834 N N . PRO A 1 103 ? -12.498 10.290 11.818 1.00 84.88 103 PRO A N 1
ATOM 835 C CA . PRO A 1 103 ? -13.462 9.572 10.978 1.00 84.88 103 PRO A CA 1
ATOM 836 C C . PRO A 1 103 ? -13.860 8.221 11.595 1.00 84.88 103 PRO A C 1
ATOM 838 O O . PRO A 1 103 ? -13.107 7.650 12.380 1.00 84.88 103 PRO A O 1
ATOM 841 N N . SER A 1 104 ? -15.042 7.709 11.244 1.00 89.06 104 SER A N 1
ATOM 842 C CA . SER A 1 104 ? -15.448 6.369 11.679 1.00 89.06 104 SER A CA 1
ATOM 843 C C . SER A 1 104 ? -14.550 5.305 11.045 1.00 89.06 104 SER A C 1
ATOM 845 O O . SER A 1 104 ? -14.068 5.492 9.925 1.00 89.06 104 SER A O 1
ATOM 847 N N . VAL A 1 105 ? -14.379 4.162 11.721 1.00 89.25 105 VAL A N 1
ATOM 848 C CA . VAL A 1 105 ? -13.613 3.015 11.190 1.00 89.25 105 VAL A CA 1
ATOM 849 C C . VAL A 1 105 ? -14.097 2.637 9.792 1.00 89.25 105 VAL A C 1
ATOM 851 O O . VAL A 1 105 ? -13.291 2.493 8.878 1.00 89.25 105 VAL A O 1
ATOM 854 N N . ARG A 1 106 ? -15.421 2.598 9.591 1.00 89.19 106 ARG A N 1
ATOM 855 C CA . ARG A 1 106 ? -16.028 2.299 8.291 1.00 89.19 106 ARG A CA 1
ATOM 856 C C . ARG A 1 106 ? -15.654 3.307 7.201 1.00 89.19 106 ARG A C 1
ATOM 858 O O . ARG A 1 106 ? -15.481 2.933 6.046 1.00 89.19 106 ARG A O 1
ATOM 865 N N . PHE A 1 107 ? -15.571 4.594 7.533 1.00 91.50 107 PHE A N 1
ATOM 866 C CA . PHE A 1 107 ? -15.159 5.608 6.564 1.00 91.50 107 PHE A CA 1
ATOM 867 C C . PHE A 1 107 ? -13.673 5.471 6.220 1.00 91.50 107 PHE A C 1
ATOM 869 O O . PHE A 1 107 ? -13.311 5.518 5.046 1.00 91.50 107 PHE A O 1
ATOM 876 N N . SER A 1 108 ? -12.820 5.268 7.227 1.00 92.88 108 SER A N 1
ATOM 877 C CA . SER A 1 108 ? -11.389 5.037 7.020 1.00 92.88 108 SER A CA 1
ATOM 878 C C . SER A 1 108 ? -11.129 3.791 6.174 1.00 92.88 108 SER A C 1
ATOM 880 O O . SER A 1 108 ? -10.334 3.869 5.241 1.00 92.88 108 SER A O 1
ATOM 882 N N . SER A 1 109 ? -11.848 2.690 6.427 1.00 91.25 109 SER A N 1
ATOM 883 C CA . SER A 1 109 ? -11.720 1.457 5.644 1.00 91.25 109 SER A CA 1
ATOM 884 C C . SER A 1 109 ? -12.130 1.652 4.186 1.00 91.25 109 SER A C 1
ATOM 886 O O . SER A 1 109 ? -11.416 1.213 3.293 1.00 91.25 109 SER A O 1
ATOM 888 N N . LEU A 1 110 ? -13.211 2.393 3.915 1.00 93.12 110 LEU A N 1
ATOM 889 C CA . LEU A 1 110 ? -13.608 2.742 2.545 1.00 93.12 110 LEU A CA 1
ATOM 890 C C . LEU A 1 110 ? -12.563 3.596 1.821 1.00 93.12 110 LEU A C 1
ATOM 892 O O . LEU A 1 110 ? -12.310 3.393 0.634 1.00 93.12 110 LEU A O 1
ATOM 896 N N . LEU A 1 111 ? -11.964 4.566 2.516 1.00 94.38 111 LEU A N 1
ATOM 897 C CA . LEU A 1 111 ? -10.934 5.419 1.930 1.00 94.38 111 LEU A CA 1
ATOM 898 C C . LEU A 1 111 ? -9.671 4.611 1.596 1.00 94.38 111 LEU A C 1
ATOM 900 O O . LEU A 1 111 ? -9.109 4.758 0.511 1.00 94.38 111 LEU A O 1
ATOM 904 N N . MET A 1 112 ? -9.260 3.726 2.504 1.00 94.75 112 MET A N 1
ATOM 905 C CA . MET A 1 112 ? -8.175 2.772 2.275 1.00 94.75 112 MET A CA 1
ATOM 906 C C . MET A 1 112 ? -8.476 1.856 1.089 1.00 94.75 112 MET A C 1
ATOM 908 O O . MET A 1 112 ? -7.675 1.780 0.159 1.00 94.75 112 MET A O 1
ATOM 912 N N . GLU A 1 113 ? -9.658 1.244 1.052 1.00 93.19 113 GLU A N 1
ATOM 913 C CA . GLU A 1 113 ? -10.097 0.387 -0.050 1.00 93.19 113 GLU A CA 1
ATOM 914 C C . GLU A 1 113 ? -10.030 1.127 -1.400 1.00 93.19 113 GLU A C 1
ATOM 916 O O . GLU A 1 113 ? -9.502 0.603 -2.384 1.00 93.19 113 GLU A O 1
ATOM 921 N N . GLN A 1 114 ? -10.490 2.381 -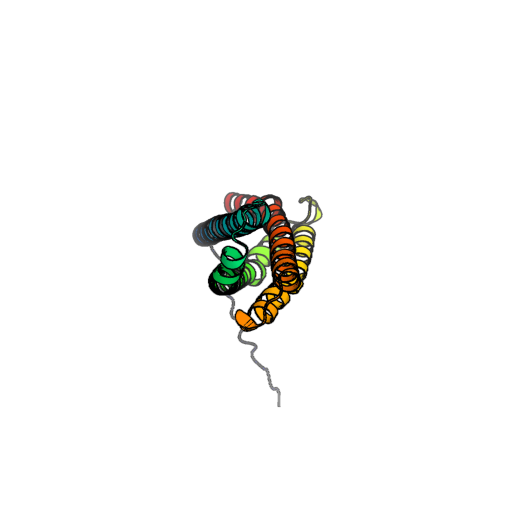1.454 1.00 94.31 114 GLN A N 1
ATOM 922 C CA . GLN A 1 114 ? -10.411 3.207 -2.659 1.00 94.31 114 GLN A CA 1
ATOM 923 C C . GLN A 1 114 ? -8.960 3.428 -3.119 1.00 94.31 114 GLN A C 1
ATOM 925 O O . GLN A 1 114 ? -8.660 3.294 -4.313 1.00 94.31 114 GLN A O 1
ATOM 930 N N . HIS A 1 115 ? -8.058 3.781 -2.199 1.00 94.75 115 HIS A N 1
ATOM 931 C CA . HIS A 1 115 ? -6.640 3.963 -2.512 1.00 94.75 115 HIS A CA 1
ATOM 932 C C . HIS A 1 115 ? -6.004 2.663 -3.004 1.00 94.75 115 HIS A C 1
ATOM 934 O O . HIS A 1 115 ? -5.301 2.663 -4.018 1.00 94.75 115 HIS A O 1
ATOM 940 N N . PHE A 1 116 ? -6.310 1.543 -2.353 1.00 92.44 116 PHE A N 1
ATOM 941 C CA . PHE A 1 116 ? -5.780 0.246 -2.738 1.00 92.44 116 PHE A CA 1
ATOM 942 C C . PHE A 1 116 ? -6.279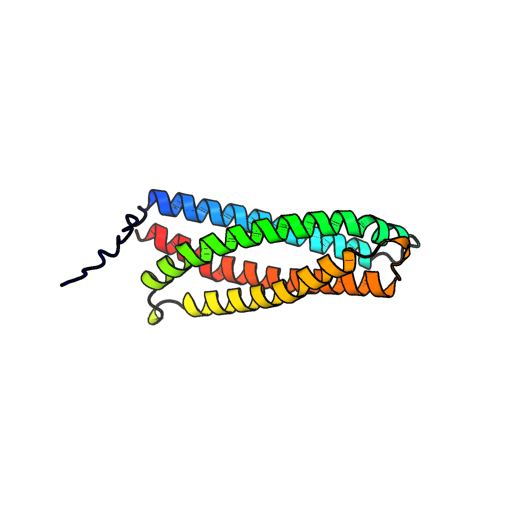 -0.206 -4.115 1.00 92.44 116 PHE A C 1
ATOM 944 O O . PHE A 1 116 ? -5.466 -0.565 -4.968 1.00 92.44 116 PHE A O 1
ATOM 951 N N . HIS A 1 117 ? -7.584 -0.122 -4.398 1.00 91.81 117 HIS A N 1
ATOM 952 C CA . HIS A 1 117 ? -8.115 -0.448 -5.731 1.00 91.81 117 HIS A CA 1
ATOM 953 C C . HIS A 1 117 ? -7.514 0.440 -6.821 1.00 91.81 117 HIS A C 1
ATOM 955 O O . HIS A 1 117 ? -7.214 -0.042 -7.915 1.00 91.81 117 HIS A O 1
ATOM 961 N N . SER A 1 118 ? -7.271 1.717 -6.517 1.00 92.50 118 SER A N 1
ATOM 962 C CA . SER A 1 118 ? -6.590 2.629 -7.441 1.00 92.50 118 SER A CA 1
ATOM 963 C C . SER A 1 118 ? -5.147 2.182 -7.702 1.00 92.50 118 SER A C 1
ATOM 965 O O . SER A 1 118 ? -4.728 2.108 -8.855 1.00 92.50 118 SER A O 1
ATOM 967 N N . ALA A 1 119 ? -4.395 1.804 -6.662 1.00 92.06 119 ALA A N 1
ATOM 968 C CA . ALA A 1 119 ? -3.043 1.262 -6.810 1.00 92.06 119 ALA A CA 1
ATOM 969 C C . ALA A 1 119 ? -3.021 -0.053 -7.613 1.00 92.06 119 ALA A C 1
ATOM 971 O O . ALA A 1 119 ? -2.171 -0.244 -8.490 1.00 92.06 119 ALA A O 1
ATOM 972 N N . ARG A 1 120 ? -3.998 -0.938 -7.371 1.00 89.31 120 ARG A N 1
ATOM 973 C CA . ARG A 1 120 ? -4.175 -2.209 -8.091 1.00 89.31 120 ARG A CA 1
ATOM 974 C C . ARG A 1 120 ? -4.451 -2.040 -9.574 1.00 89.31 120 ARG A C 1
ATOM 976 O O . ARG A 1 120 ? -4.197 -2.981 -10.315 1.00 89.31 120 ARG A O 1
ATOM 983 N N . ALA A 1 121 ? -4.960 -0.898 -10.024 1.00 90.94 121 ALA A N 1
ATOM 984 C CA . ALA A 1 121 ? -5.101 -0.643 -11.452 1.00 90.94 121 ALA A CA 1
ATOM 985 C C . ALA A 1 121 ? -3.735 -0.408 -12.121 1.00 90.94 121 ALA A C 1
ATOM 987 O O . ALA A 1 121 ? -3.543 -0.787 -13.272 1.00 90.94 121 ALA A O 1
ATOM 988 N N . TYR A 1 122 ? -2.769 0.167 -11.399 1.00 93.50 122 TYR A N 1
ATOM 989 C CA . TYR A 1 122 ? -1.486 0.586 -11.962 1.00 93.50 122 TYR A CA 1
ATOM 990 C C . TYR A 1 122 ? -0.395 -0.493 -11.935 1.00 93.50 122 TYR A C 1
ATOM 992 O O . TYR A 1 122 ? 0.358 -0.615 -12.905 1.00 93.50 122 TYR A O 1
ATOM 1000 N N . PHE A 1 123 ? -0.290 -1.299 -10.870 1.00 90.50 123 PHE A N 1
ATOM 1001 C CA . PHE A 1 123 ? 0.771 -2.319 -10.798 1.00 90.50 123 PHE A CA 1
ATOM 1002 C C . PHE A 1 123 ? 0.686 -3.393 -11.887 1.00 90.50 123 PHE A C 1
ATOM 1004 O O . PHE A 1 123 ? 1.729 -3.693 -12.465 1.00 90.50 123 PHE A O 1
ATOM 1011 N N . PRO A 1 124 ? -0.492 -3.943 -12.241 1.00 90.69 124 PRO A N 1
ATOM 1012 C CA . PRO A 1 124 ? -0.609 -4.870 -13.362 1.00 90.69 124 PRO A CA 1
ATOM 1013 C C . PRO A 1 124 ? -0.172 -4.229 -14.678 1.00 90.69 124 PRO A C 1
ATOM 1015 O O . PRO A 1 124 ? 0.579 -4.845 -15.421 1.00 90.69 124 PRO A O 1
ATOM 1018 N N . MET A 1 125 ? -0.524 -2.960 -14.925 1.00 92.69 125 MET A N 1
ATOM 1019 C CA . MET A 1 125 ? -0.075 -2.247 -16.130 1.00 92.69 125 MET A CA 1
ATOM 1020 C C . MET A 1 125 ? 1.453 -2.157 -16.195 1.00 92.69 125 MET A C 1
ATOM 1022 O O . MET A 1 125 ? 2.037 -2.400 -17.248 1.00 92.69 125 MET A O 1
ATOM 1026 N N . PHE A 1 126 ? 2.112 -1.865 -15.070 1.00 92.50 126 PHE A N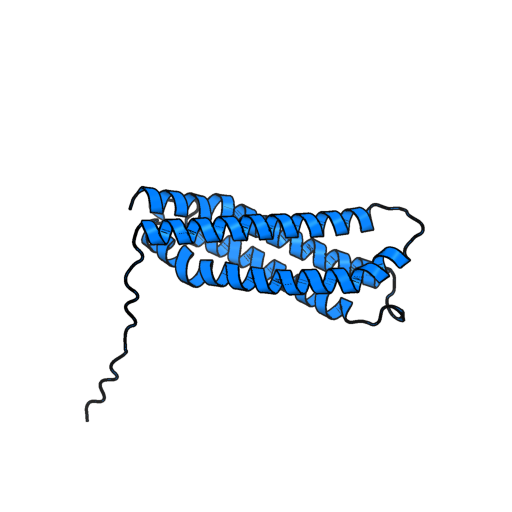 1
ATOM 1027 C CA . PHE A 1 126 ? 3.571 -1.901 -14.987 1.00 92.50 126 PHE A CA 1
ATOM 1028 C C . PHE A 1 126 ? 4.126 -3.319 -15.211 1.00 92.50 126 PHE A C 1
ATOM 1030 O O . PHE A 1 126 ? 5.017 -3.512 -16.036 1.00 92.50 126 PHE A O 1
ATOM 1037 N N . ILE A 1 127 ? 3.602 -4.326 -14.511 1.00 90.81 127 ILE A N 1
ATOM 1038 C CA . ILE A 1 127 ? 4.075 -5.719 -14.579 1.00 90.81 127 ILE A CA 1
ATOM 1039 C C . ILE A 1 127 ? 3.926 -6.300 -15.992 1.00 90.81 127 ILE A C 1
ATOM 1041 O O . ILE A 1 127 ? 4.845 -6.960 -16.483 1.00 90.81 127 ILE A O 1
ATOM 1045 N N . ASP A 1 128 ? 2.797 -6.045 -16.647 1.00 90.62 128 ASP A N 1
ATOM 1046 C CA . ASP A 1 128 ? 2.492 -6.564 -17.978 1.00 90.62 128 ASP A CA 1
ATOM 1047 C C . ASP A 1 128 ? 3.371 -5.900 -19.036 1.00 90.62 128 ASP A C 1
ATOM 1049 O O . ASP A 1 128 ? 3.971 -6.578 -19.872 1.00 90.62 128 ASP A O 1
ATOM 1053 N N . GLN A 1 129 ? 3.527 -4.576 -18.973 1.00 87.94 129 GLN A N 1
ATOM 1054 C CA . GLN A 1 129 ? 4.357 -3.848 -19.931 1.00 87.94 129 GLN A CA 1
ATOM 1055 C C . GLN A 1 129 ? 5.847 -4.167 -19.783 1.00 87.94 129 GLN A C 1
ATOM 1057 O O . GLN A 1 129 ? 6.556 -4.293 -20.784 1.00 87.94 129 GLN A O 1
ATOM 1062 N N . THR A 1 130 ? 6.313 -4.393 -18.553 1.00 87.81 130 THR A N 1
ATOM 1063 C CA . THR A 1 130 ? 7.692 -4.823 -18.265 1.00 87.81 130 THR A CA 1
ATOM 1064 C C . THR A 1 130 ? 7.962 -6.292 -18.618 1.00 87.81 130 THR A C 1
ATOM 1066 O O . THR A 1 130 ? 9.072 -6.789 -18.413 1.00 87.81 130 THR A O 1
ATOM 1069 N N . ASN A 1 131 ? 6.976 -7.008 -19.170 1.00 87.19 131 ASN A N 1
ATOM 1070 C CA . ASN A 1 131 ? 7.169 -8.326 -19.773 1.00 87.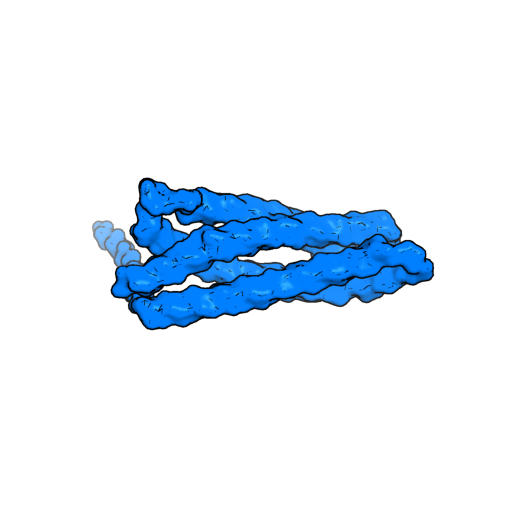19 131 ASN A CA 1
ATOM 1071 C C . ASN A 1 131 ? 7.685 -8.270 -21.218 1.00 87.19 131 ASN A C 1
ATOM 1073 O O . ASN A 1 131 ? 8.036 -9.302 -21.788 1.00 87.19 131 ASN A O 1
ATOM 1077 N N . THR A 1 132 ? 7.747 -7.077 -21.804 1.00 85.75 132 THR A N 1
ATOM 1078 C CA . THR A 1 132 ? 8.281 -6.862 -23.149 1.00 85.75 132 THR A CA 1
ATOM 1079 C C . THR A 1 132 ? 9.808 -7.041 -23.150 1.00 85.75 132 THR A C 1
ATOM 1081 O O . THR A 1 132 ? 10.475 -6.473 -22.280 1.00 85.75 132 THR A O 1
ATOM 1084 N N . PRO A 1 133 ? 10.390 -7.806 -24.099 1.00 84.38 133 PRO A N 1
ATOM 1085 C CA . PRO A 1 133 ? 11.838 -7.925 -24.254 1.00 84.38 133 PRO A CA 1
ATOM 1086 C C . PRO A 1 133 ? 12.517 -6.560 -24.341 1.00 84.38 133 PRO A C 1
ATOM 1088 O O . PRO A 1 133 ? 12.039 -5.664 -25.039 1.00 84.38 133 PRO A O 1
ATOM 1091 N N . LYS A 1 134 ? 13.647 -6.404 -23.644 1.00 82.00 134 LYS A N 1
ATOM 1092 C CA . LYS A 1 134 ? 14.337 -5.113 -23.518 1.00 82.00 134 LYS A CA 1
ATOM 1093 C C . LYS A 1 134 ? 14.736 -4.516 -24.867 1.00 82.00 134 LYS A C 1
ATOM 1095 O O . LYS A 1 134 ? 14.740 -3.301 -25.018 1.00 82.00 134 LYS A O 1
ATOM 1100 N N . GLU A 1 135 ? 15.032 -5.364 -25.852 1.00 82.19 135 GLU A N 1
ATOM 1101 C CA . GLU A 1 135 ? 15.429 -4.959 -27.201 1.00 82.19 135 GLU A CA 1
ATOM 1102 C C . GLU A 1 135 ? 14.289 -4.276 -27.968 1.00 82.19 135 GLU A C 1
ATOM 1104 O O . GLU A 1 135 ? 14.526 -3.663 -29.008 1.00 82.19 135 GLU A O 1
ATOM 1109 N N . TRP A 1 136 ? 13.053 -4.406 -27.484 1.00 84.81 136 TRP A N 1
ATOM 1110 C CA . TRP A 1 136 ? 11.853 -3.848 -28.104 1.00 84.81 136 TRP A CA 1
ATOM 1111 C C . TRP A 1 136 ? 11.324 -2.623 -27.359 1.00 84.81 136 TRP A C 1
ATOM 1113 O O . TRP A 1 136 ? 10.355 -2.022 -27.808 1.00 84.81 136 TRP A O 1
ATOM 1123 N N . LEU A 1 137 ? 11.953 -2.240 -26.244 1.00 84.56 137 LEU A N 1
ATOM 1124 C CA . LEU A 1 137 ? 11.517 -1.112 -25.434 1.00 84.56 137 LEU A CA 1
ATOM 1125 C C . LEU A 1 137 ? 12.012 0.212 -26.013 1.00 84.56 137 LEU A C 1
ATOM 1127 O O . LEU A 1 137 ? 13.209 0.495 -26.068 1.00 84.56 137 LEU A O 1
ATOM 1131 N N . SER A 1 138 ? 11.071 1.073 -26.377 1.00 83.94 138 SER A N 1
ATOM 1132 C CA . SER A 1 138 ? 11.333 2.479 -26.648 1.00 83.94 138 SER A CA 1
ATOM 1133 C C . SER A 1 138 ? 11.405 3.291 -25.356 1.00 83.94 138 SER A C 1
ATOM 1135 O O . SER A 1 138 ? 10.811 2.971 -24.323 1.00 83.94 138 SER A O 1
ATOM 1137 N N . ARG A 1 139 ? 12.061 4.449 -25.437 1.00 79.00 139 ARG A N 1
ATOM 1138 C CA . ARG A 1 139 ? 12.137 5.411 -24.330 1.00 79.00 139 ARG A CA 1
ATOM 1139 C C . ARG A 1 139 ? 10.762 5.847 -23.814 1.00 79.00 139 ARG A C 1
ATOM 1141 O O . ARG A 1 139 ? 10.594 6.066 -22.616 1.00 79.00 139 ARG A O 1
ATOM 1148 N N . ASN A 1 140 ? 9.791 6.013 -24.709 1.00 83.62 140 ASN A N 1
ATOM 1149 C CA . ASN A 1 140 ? 8.444 6.421 -24.317 1.00 83.62 140 ASN A CA 1
ATOM 1150 C C . ASN A 1 140 ? 7.725 5.305 -23.553 1.00 83.62 140 ASN A C 1
ATOM 1152 O O . ASN A 1 140 ? 7.039 5.596 -22.579 1.00 83.62 140 ASN A O 1
ATOM 1156 N N . GLU A 1 141 ? 7.929 4.043 -23.928 1.00 86.88 141 GLU A N 1
ATOM 1157 C CA . GLU A 1 141 ? 7.368 2.904 -23.194 1.00 86.88 141 GLU A CA 1
ATOM 1158 C C . GLU A 1 141 ? 7.973 2.793 -21.794 1.00 86.88 141 GLU A C 1
ATOM 1160 O O . GLU A 1 141 ? 7.229 2.678 -20.826 1.00 86.88 141 GLU A O 1
ATOM 1165 N N . VAL A 1 142 ? 9.292 2.950 -21.657 1.00 84.00 142 VAL A N 1
ATOM 1166 C CA . VAL A 1 142 ? 9.962 2.974 -20.343 1.00 84.00 142 VAL A CA 1
ATOM 1167 C C . VAL A 1 142 ? 9.407 4.089 -19.448 1.00 84.00 142 VAL A C 1
ATOM 1169 O O . VAL A 1 142 ? 9.098 3.858 -18.279 1.00 84.00 142 VAL A O 1
ATOM 1172 N N . LYS A 1 143 ? 9.214 5.298 -19.992 1.00 83.56 143 LYS A N 1
ATOM 1173 C CA . LYS A 1 143 ? 8.609 6.424 -19.256 1.00 83.56 143 LYS A CA 1
ATOM 1174 C C . LYS A 1 143 ? 7.165 6.152 -18.837 1.00 83.56 143 LYS A C 1
ATOM 1176 O O . LYS A 1 143 ? 6.764 6.540 -17.738 1.00 83.56 143 LYS A O 1
ATOM 1181 N N . ASN A 1 144 ? 6.386 5.498 -19.693 1.00 87.81 144 ASN A N 1
ATOM 1182 C CA . ASN A 1 144 ? 5.016 5.111 -19.371 1.00 87.81 144 ASN A CA 1
ATOM 1183 C C . ASN A 1 144 ? 4.997 4.069 -18.244 1.00 87.81 144 ASN A C 1
ATOM 1185 O O . ASN A 1 144 ? 4.275 4.256 -17.269 1.00 87.81 144 ASN A O 1
ATOM 1189 N N . MET A 1 145 ? 5.860 3.050 -18.307 1.00 89.50 145 MET A N 1
ATOM 1190 C CA . MET A 1 145 ? 6.029 2.060 -17.235 1.00 89.50 145 MET A CA 1
ATOM 1191 C C . MET A 1 145 ? 6.395 2.726 -15.905 1.00 89.50 145 MET A C 1
ATOM 1193 O O . MET A 1 145 ? 5.752 2.476 -14.887 1.00 89.50 145 MET A O 1
ATOM 1197 N N . ALA A 1 146 ? 7.379 3.629 -15.919 1.00 86.50 146 ALA A N 1
ATOM 1198 C CA . ALA A 1 146 ? 7.778 4.394 -14.740 1.00 86.50 146 ALA A CA 1
ATOM 1199 C C . ALA A 1 146 ? 6.615 5.213 -14.159 1.00 86.50 146 ALA A C 1
ATOM 1201 O O . ALA A 1 146 ? 6.479 5.326 -12.942 1.00 86.50 146 ALA A O 1
ATOM 1202 N N . THR A 1 147 ? 5.770 5.766 -15.032 1.00 89.44 147 THR A N 1
ATOM 1203 C CA . THR A 1 147 ? 4.586 6.532 -14.641 1.00 89.44 147 THR A CA 1
ATOM 1204 C C . THR A 1 147 ? 3.556 5.631 -13.970 1.00 89.44 147 THR A C 1
ATOM 1206 O O . THR A 1 147 ? 3.123 5.967 -12.875 1.00 89.44 147 THR A O 1
ATOM 1209 N N . TYR A 1 148 ? 3.221 4.466 -14.538 1.00 92.62 148 TYR A N 1
ATOM 1210 C CA . TYR A 1 148 ? 2.305 3.518 -13.887 1.00 92.62 148 TYR A CA 1
ATOM 1211 C C . TYR A 1 148 ? 2.799 3.119 -12.501 1.00 92.62 148 TYR A C 1
ATOM 1213 O O . TYR A 1 148 ? 2.052 3.210 -11.531 1.00 92.62 148 T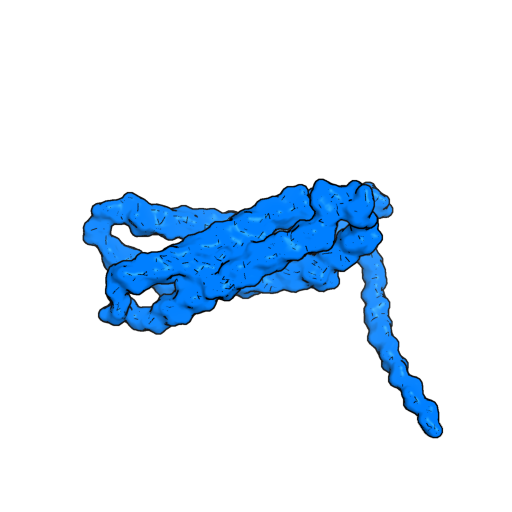YR A O 1
ATOM 1221 N N . LEU A 1 149 ? 4.078 2.755 -12.380 1.00 91.44 149 LEU A N 1
ATOM 1222 C CA . LEU A 1 149 ? 4.626 2.400 -11.079 1.00 91.44 149 LEU A CA 1
ATOM 1223 C C . LEU A 1 149 ? 4.555 3.578 -10.097 1.00 91.44 149 LEU A C 1
ATOM 1225 O O . LEU A 1 149 ? 4.131 3.395 -8.961 1.00 91.44 149 LEU A O 1
ATOM 1229 N N . ARG A 1 150 ? 4.898 4.796 -10.533 1.00 91.06 150 ARG A N 1
ATOM 1230 C CA . ARG A 1 150 ? 4.809 6.000 -9.697 1.00 91.06 150 ARG A CA 1
ATOM 1231 C C . ARG A 1 150 ? 3.385 6.264 -9.207 1.00 91.06 150 ARG A C 1
ATOM 1233 O O . ARG A 1 150 ? 3.209 6.489 -8.015 1.00 91.06 150 ARG A O 1
ATOM 1240 N N . GLU A 1 151 ? 2.390 6.243 -10.092 1.00 93.62 151 GLU A N 1
ATOM 1241 C CA . GLU A 1 151 ? 0.995 6.494 -9.706 1.00 93.62 151 GLU A CA 1
ATOM 1242 C C . GLU A 1 151 ? 0.490 5.429 -8.719 1.00 93.62 151 GLU A C 1
ATOM 1244 O O . GLU A 1 151 ? -0.141 5.767 -7.718 1.00 93.62 151 GLU A O 1
ATOM 1249 N N . GLY A 1 152 ? 0.849 4.155 -8.928 1.00 94.06 152 GLY A N 1
ATOM 1250 C CA . GLY A 1 152 ? 0.546 3.078 -7.981 1.00 94.06 152 GLY A CA 1
ATOM 1251 C C . GLY A 1 152 ? 1.160 3.308 -6.596 1.00 94.06 152 GLY A C 1
ATOM 1252 O O . GLY A 1 152 ? 0.471 3.175 -5.585 1.00 94.06 152 GLY A O 1
ATOM 1253 N N . LEU A 1 153 ? 2.430 3.722 -6.539 1.00 92.44 153 LEU A N 1
ATOM 1254 C CA . LEU A 1 153 ? 3.117 4.030 -5.279 1.00 92.44 153 LEU A CA 1
ATOM 1255 C C . LEU A 1 153 ? 2.507 5.241 -4.560 1.00 92.44 153 LEU A C 1
ATOM 1257 O O . LEU A 1 153 ? 2.411 5.224 -3.338 1.00 92.44 153 LEU A O 1
ATOM 1261 N N . ILE A 1 154 ? 2.068 6.277 -5.282 1.00 93.06 154 ILE A N 1
ATOM 1262 C CA . ILE A 1 154 ? 1.392 7.434 -4.667 1.00 93.06 154 ILE A CA 1
ATOM 1263 C C . ILE A 1 154 ? 0.078 6.994 -4.012 1.00 93.06 154 ILE A C 1
ATOM 1265 O O . ILE A 1 154 ? -0.197 7.375 -2.876 1.00 93.06 154 ILE A O 1
ATOM 1269 N N . MET A 1 155 ? -0.716 6.164 -4.695 1.00 95.12 155 MET A N 1
ATOM 1270 C CA . MET A 1 155 ? -1.969 5.655 -4.133 1.00 95.12 155 MET A CA 1
ATOM 1271 C C . MET A 1 155 ? -1.729 4.815 -2.871 1.00 95.12 155 MET A C 1
ATOM 1273 O O . MET A 1 155 ? -2.434 4.993 -1.881 1.00 95.12 155 MET A O 1
ATOM 1277 N N . LEU A 1 156 ? -0.703 3.960 -2.862 1.00 94.62 156 LEU A N 1
ATOM 1278 C CA . LEU A 1 156 ? -0.341 3.205 -1.660 1.00 94.62 156 LEU A CA 1
ATOM 1279 C C . LEU A 1 156 ? 0.224 4.074 -0.532 1.00 94.62 156 LEU A C 1
ATOM 1281 O O . LEU A 1 156 ? 0.005 3.777 0.636 1.00 94.62 156 LEU A O 1
ATOM 1285 N N . ALA A 1 157 ? 0.928 5.159 -0.846 1.00 93.88 157 ALA A N 1
ATOM 1286 C CA . ALA A 1 157 ? 1.393 6.082 0.184 1.00 93.88 157 ALA A CA 1
ATOM 1287 C C . ALA A 1 157 ? 0.210 6.722 0.930 1.00 93.88 157 ALA A C 1
ATOM 1289 O O . ALA A 1 157 ? 0.243 6.839 2.156 1.00 93.88 157 ALA A O 1
ATOM 1290 N N . GLU A 1 158 ? -0.852 7.096 0.209 1.00 95.31 158 GLU A N 1
ATOM 1291 C CA . GLU A 1 158 ? -2.079 7.590 0.841 1.00 95.31 158 GLU A CA 1
ATOM 1292 C C . GLU A 1 158 ? -2.814 6.481 1.608 1.00 95.31 158 GLU A C 1
ATOM 1294 O O . GLU A 1 158 ? -3.279 6.745 2.715 1.00 95.31 158 GLU A O 1
ATOM 1299 N N . TYR A 1 159 ? -2.837 5.239 1.101 1.00 95.12 159 TYR A N 1
ATOM 1300 C CA . TYR A 1 159 ? -3.333 4.075 1.853 1.00 95.12 159 TYR A CA 1
ATOM 1301 C C . TYR A 1 159 ? -2.663 3.972 3.232 1.00 95.12 159 TYR A C 1
ATOM 1303 O O . TYR A 1 159 ? -3.340 4.068 4.256 1.00 95.12 159 TYR A O 1
ATOM 1311 N N . PHE A 1 160 ? -1.329 3.874 3.267 1.00 94.88 160 PHE A N 1
ATOM 1312 C CA . PHE A 1 160 ? -0.588 3.691 4.518 1.00 94.88 160 PHE A CA 1
ATOM 1313 C C . PHE A 1 160 ? -0.753 4.878 5.462 1.00 94.88 160 PHE A C 1
ATOM 1315 O O . PHE A 1 160 ? -0.838 4.729 6.677 1.00 94.88 160 PHE A O 1
ATOM 1322 N N . LYS A 1 161 ? -0.846 6.092 4.922 1.00 94.12 161 LYS A N 1
ATOM 1323 C CA . LYS A 1 161 ? -1.101 7.275 5.738 1.00 94.12 161 LYS A CA 1
ATOM 1324 C C . LYS A 1 161 ? -2.459 7.201 6.435 1.00 94.12 161 LYS A C 1
ATOM 1326 O O . LYS A 1 161 ? -2.536 7.548 7.613 1.00 94.12 161 LYS A O 1
ATOM 1331 N N . VAL A 1 162 ? -3.511 6.768 5.738 1.00 94.69 162 VAL A N 1
ATOM 1332 C CA . VAL A 1 162 ? -4.848 6.604 6.330 1.00 94.69 162 VAL A CA 1
ATOM 1333 C C . VAL A 1 162 ? -4.830 5.491 7.377 1.00 94.69 162 VAL A C 1
ATOM 1335 O O . VAL A 1 162 ? -5.292 5.710 8.498 1.00 94.69 162 VAL A O 1
ATOM 1338 N N . GLU A 1 163 ? -4.232 4.347 7.053 1.00 94.81 163 GLU A N 1
ATOM 1339 C CA . GLU A 1 163 ? -4.096 3.210 7.965 1.00 94.81 163 GLU A CA 1
ATOM 1340 C C . GLU A 1 163 ? -3.369 3.611 9.260 1.00 94.81 163 GLU A C 1
ATOM 1342 O O . GLU A 1 163 ? -3.898 3.462 10.362 1.00 94.81 163 GLU A O 1
ATOM 1347 N N . GLN A 1 164 ? -2.198 4.239 9.143 1.00 93.75 164 GLN A N 1
ATOM 1348 C CA . GLN A 1 164 ? -1.388 4.656 10.283 1.00 93.75 164 GLN A CA 1
ATOM 1349 C C . GLN A 1 164 ? -2.077 5.719 11.145 1.00 93.75 164 GLN A C 1
ATOM 1351 O O . GLN A 1 164 ? -1.916 5.728 12.368 1.00 93.75 164 GLN A O 1
ATOM 1356 N N . GLN A 1 165 ? -2.790 6.665 10.527 1.00 91.56 165 GLN A N 1
ATOM 1357 C CA . GLN A 1 165 ? -3.408 7.781 11.247 1.00 91.56 165 GLN A CA 1
ATOM 1358 C C . GLN A 1 165 ? -4.712 7.395 11.930 1.00 91.56 165 GLN A C 1
ATOM 1360 O O . GLN A 1 165 ? -5.006 7.931 13.000 1.00 91.56 165 GLN A O 1
ATOM 1365 N N . PHE A 1 166 ? -5.489 6.509 11.313 1.00 90.62 166 PHE A N 1
ATOM 1366 C CA . PHE A 1 166 ? -6.851 6.242 11.747 1.00 90.62 166 PHE A CA 1
ATOM 1367 C C . PHE A 1 166 ? -7.066 4.797 12.163 1.00 90.62 166 PHE A C 1
ATOM 1369 O O . PHE A 1 166 ? -7.757 4.592 13.148 1.00 90.62 166 PHE A O 1
ATOM 1376 N N . VAL A 1 167 ? -6.479 3.809 11.494 1.00 91.44 167 VAL A N 1
ATOM 1377 C CA . VAL A 1 167 ? -6.726 2.399 11.822 1.00 91.44 167 VAL A CA 1
ATOM 1378 C C . VAL A 1 167 ? -5.814 1.939 12.958 1.00 91.44 167 VAL A C 1
ATOM 1380 O O . VAL A 1 167 ? -6.299 1.671 14.056 1.00 91.44 167 VAL A O 1
ATOM 1383 N N . LEU A 1 168 ? -4.494 1.953 12.763 1.00 91.88 168 LEU A N 1
ATOM 1384 C CA . LEU A 1 168 ? -3.542 1.419 13.748 1.00 91.88 168 LEU A CA 1
ATOM 1385 C C . LEU A 1 168 ? -3.622 2.151 15.097 1.00 91.88 168 LEU A C 1
ATOM 1387 O O . LEU A 1 168 ? -3.715 1.515 16.142 1.00 91.88 168 LEU A O 1
ATOM 1391 N N . ARG A 1 169 ? -3.730 3.487 15.095 1.00 88.88 169 ARG A N 1
ATOM 1392 C CA . ARG A 1 169 ? -3.902 4.266 16.339 1.00 88.88 169 ARG A CA 1
ATOM 1393 C C . ARG A 1 169 ? -5.170 3.914 17.116 1.00 88.88 169 ARG A C 1
ATOM 1395 O O . ARG A 1 169 ? -5.173 3.944 18.344 1.00 88.88 169 ARG A O 1
ATOM 1402 N N . GLN A 1 170 ? -6.268 3.637 16.418 1.00 89.00 170 GLN A N 1
ATOM 1403 C CA . GLN A 1 170 ? -7.514 3.245 17.073 1.00 89.00 170 GLN A CA 1
ATOM 1404 C C . GLN A 1 170 ? -7.439 1.798 17.570 1.00 89.00 170 GLN A C 1
ATOM 1406 O O . GLN A 1 170 ? -7.952 1.509 18.648 1.00 89.00 170 GLN A O 1
ATOM 1411 N N . ALA A 1 171 ? -6.742 0.918 16.848 1.00 91.06 171 ALA A N 1
ATOM 1412 C CA . ALA A 1 171 ? -6.459 -0.443 17.293 1.00 91.06 171 ALA A CA 1
ATOM 1413 C C . ALA A 1 171 ? -5.629 -0.463 18.589 1.00 91.06 171 ALA A C 1
ATOM 1415 O O . ALA A 1 171 ? -5.951 -1.199 19.520 1.00 91.06 171 ALA A O 1
ATOM 1416 N N . GLU A 1 172 ? -4.613 0.398 18.704 1.00 89.31 172 GLU A N 1
ATOM 1417 C CA . GLU A 1 172 ? -3.853 0.565 19.949 1.00 89.31 172 GLU A CA 1
ATOM 1418 C C . GLU A 1 172 ? -4.744 1.012 21.117 1.00 89.31 172 GLU A C 1
ATOM 1420 O O . GLU A 1 172 ? -4.557 0.561 22.248 1.00 89.31 172 GLU A O 1
ATOM 1425 N N . GLN A 1 173 ? -5.697 1.917 20.868 1.00 87.38 173 GLN A N 1
ATOM 1426 C CA . GLN A 1 173 ? -6.630 2.375 21.898 1.00 87.38 173 GLN A CA 1
ATOM 1427 C C . GLN A 1 173 ? -7.596 1.260 22.313 1.00 87.38 173 GLN A C 1
ATOM 1429 O O . GLN A 1 173 ? -7.791 1.049 23.506 1.00 87.38 173 GLN A O 1
ATOM 1434 N N . MET A 1 174 ? -8.120 0.502 21.346 1.00 89.31 174 MET A N 1
ATOM 1435 C CA . MET A 1 174 ? -8.944 -0.680 21.598 1.00 89.31 174 MET A CA 1
ATOM 1436 C C . MET A 1 174 ? -8.234 -1.668 22.530 1.00 89.31 174 MET A C 1
ATOM 1438 O O . MET A 1 174 ? -8.837 -2.123 23.494 1.00 89.31 174 MET A O 1
ATOM 1442 N N . ILE A 1 175 ? -6.946 -1.947 22.295 1.00 88.19 175 ILE A N 1
ATOM 1443 C CA . ILE A 1 175 ? -6.150 -2.848 23.145 1.00 88.19 175 ILE A CA 1
ATOM 1444 C C . ILE A 1 175 ? -5.997 -2.309 24.570 1.00 88.19 175 ILE A C 1
ATOM 1446 O O . ILE A 1 175 ? -6.024 -3.086 25.518 1.00 88.19 175 ILE A O 1
ATOM 1450 N N . LYS A 1 176 ? -5.806 -0.995 24.738 1.00 86.62 176 LYS A N 1
ATOM 1451 C CA . LYS A 1 176 ? -5.629 -0.375 26.065 1.00 86.62 176 LYS A CA 1
ATOM 1452 C C . LYS A 1 176 ? -6.893 -0.423 26.921 1.00 86.62 176 LYS A C 1
ATOM 1454 O O . LYS A 1 176 ? -6.778 -0.394 28.143 1.00 86.62 176 LYS A O 1
ATOM 1459 N N . ASP A 1 177 ? -8.058 -0.465 26.283 1.00 85.00 177 ASP A N 1
ATOM 1460 C CA . ASP A 1 177 ? -9.358 -0.446 26.952 1.00 85.00 177 ASP A CA 1
ATOM 1461 C C . ASP A 1 177 ? -9.931 -1.857 27.214 1.00 85.00 177 ASP A C 1
ATOM 1463 O O . ASP A 1 177 ? -10.990 -1.969 27.836 1.00 85.00 177 ASP A O 1
ATOM 1467 N N . MET A 1 178 ? -9.246 -2.914 26.750 1.00 82.88 178 MET A N 1
ATOM 1468 C CA . MET A 1 178 ? -9.541 -4.333 27.025 1.00 82.88 178 MET A CA 1
ATOM 1469 C C . MET A 1 178 ? -8.900 -4.814 28.329 1.00 82.88 178 MET A C 1
ATOM 1471 O O . MET A 1 178 ? -9.602 -5.524 29.085 1.00 82.88 178 MET A O 1
#

Secondary structure (DSSP, 8-state):
------------PPPPHHHHHHHHHHHHHHHHHHHHHHHHHHHHHHHHHH---S-HHHHHHHHHHHHHHHHHHHHHHHHHHHHIIIIIHHHHHHHS-GGG-SS-HHHHHHHHHHHHHHHHHHHHHHHHHTTS-GGG--HHHHHHHHHHHHHHHHHHHHHHHHIIIIIIHHHHHHHHT-

Foldseek 3Di:
DDPDPPPPPPPPPPDDLVRLVVLLVVLVVLLVVLLVLLVVLVVVLCVLVVDPDPPLVVLLVCLVVSLVSLVVSVVSVVVSVVCCVVPQLVVQLVVFDPVRAVNRSVVLVVLLVVLQVQLVVLSVVLNVLSVDPSVPDDPVSSVVSSVSSNRSSVSVVVNSVSCVPGRSVSSVVVSVVD

Radius of gyration: 20.83 Å; chains: 1; bounding box: 61×50×55 Å

pLDDT: mean 83.45, std 15.25, range [34.84, 95.31]

Sequence (178 aa):
MKNTVENDGYVTEPMNSGEWLQFVNRLEKEHAFLAQELNQFYTTLQTANGNNSQDENGWIDMIPALRRLVLGYTLQLGQHLEMEEQILLPAMELYCKAEHTYPSVRFSSLLMEQHFHSARAYFPMFIDQTNTPKEWLSRNEVKNMATYLREGLIMLAEYFKVEQQFVLRQAEQMIKDM